Protein AF-A0A401TK13-F1 (afdb_monomer)

InterPro domains:
  IPR002554 Protein phosphatase 2A, regulatory B subunit, B56 [PF01603] (8-115)
  IPR002554 Protein phosphatase 2A, regulatory B subunit, B56 [PTHR10257] (8-115)
  IPR011989 Armadillo-like helical [G3DSA:1.25.10.10] (2-115)
  IPR016024 Armadillo-type fold [SSF48371] (8-115)

Foldseek 3Di:
DVVLLVVLCVLLQDDDDPPPDPPDDLVPDDQDADPCCVVVVVSLVVVLCQLVDPPNDVVVCCVRPDLVVLVSLVSCCPHSHVVSVVSSVSNVVSCCVSPVVCVVVNVVVVVVVVD

Secondary structure (DSSP, 8-state):
-HHHHHHHHHHH--PPPPPS-TT--TTTSPP---TTHHHHHHHHHHHHHHHH-TT--HHHHTTTSSHHHHHHHHHGGG-S-HHHHHHHHHHHHHHHHH-GGGHHHHHHHHHHH--

Solvent-accessible surface area (backbone atoms only — not comparable to full-atom values): 7060 Å² total; per-residue (Å²): 111,71,69,55,52,55,55,48,48,69,68,68,62,63,84,74,76,80,72,93,52,92,78,71,41,89,89,80,49,84,62,60,70,60,89,61,40,82,59,50,51,53,52,50,52,51,50,49,52,51,70,67,37,89,85,52,54,61,89,67,46,50,81,69,60,43,72,66,48,50,50,56,55,56,62,53,58,75,50,59,26,65,69,58,37,54,51,48,53,51,48,50,50,54,47,48,69,68,36,68,89,48,39,68,56,54,54,52,53,54,52,62,74,77,105

pLDDT: mean 83.85, std 12.8, range [56.47, 97.0]

Structure (mmCIF, N/CA/C/O backbone):
data_AF-A0A401TK13-F1
#
_entry.id   AF-A0A401TK13-F1
#
loop_
_atom_site.group_PDB
_atom_site.id
_atom_site.type_symbol
_atom_site.label_atom_id
_atom_site.label_alt_id
_atom_site.label_comp_id
_atom_site.label_asym_id
_atom_site.label_entity_id
_atom_site.label_seq_id
_atom_site.pdbx_PDB_ins_code
_atom_site.Cartn_x
_atom_site.Cartn_y
_atom_site.Cartn_z
_atom_site.occupancy
_atom_site.B_iso_or_equiv
_atom_site.auth_seq_id
_atom_site.auth_comp_id
_atom_site.auth_asym_id
_atom_site.auth_atom_id
_atom_site.pdbx_PDB_model_num
ATOM 1 N N . MET A 1 1 ? -13.924 10.051 0.835 1.00 58.66 1 MET A N 1
ATOM 2 C CA . MET A 1 1 ? -13.323 8.780 1.307 1.00 58.66 1 MET A CA 1
ATOM 3 C C . MET A 1 1 ? -13.687 7.592 0.409 1.00 58.66 1 MET A C 1
ATOM 5 O O . MET A 1 1 ? -12.772 6.966 -0.096 1.00 58.66 1 MET A O 1
ATOM 9 N N . LEU A 1 2 ? -14.972 7.320 0.120 1.00 56.47 2 LEU A N 1
ATOM 10 C CA . LEU A 1 2 ? -15.394 6.207 -0.761 1.00 56.47 2 LEU A CA 1
ATOM 11 C C . LEU A 1 2 ? -14.812 6.282 -2.191 1.00 56.47 2 LEU A C 1
ATOM 13 O O . LEU A 1 2 ? -14.200 5.333 -2.663 1.00 56.47 2 LEU A O 1
ATOM 17 N N . PHE A 1 3 ? -14.942 7.439 -2.853 1.00 58.56 3 PHE A N 1
ATOM 18 C CA . PHE A 1 3 ? -14.432 7.660 -4.217 1.00 58.56 3 PHE A CA 1
ATOM 19 C C . PHE A 1 3 ? -12.907 7.546 -4.337 1.00 58.56 3 PHE A C 1
ATOM 21 O O . PHE A 1 3 ? -12.398 7.188 -5.394 1.00 58.56 3 PHE A O 1
ATOM 28 N N . VAL A 1 4 ? -12.188 7.839 -3.250 1.00 61.00 4 VAL A N 1
ATOM 29 C CA . VAL A 1 4 ? -10.724 7.762 -3.188 1.00 61.00 4 VAL A CA 1
ATOM 30 C C . VAL A 1 4 ? -10.280 6.303 -3.229 1.00 61.00 4 VAL A C 1
ATOM 32 O O . VAL A 1 4 ? -9.478 5.944 -4.080 1.00 61.00 4 VAL A O 1
ATOM 35 N N . PHE A 1 5 ? -10.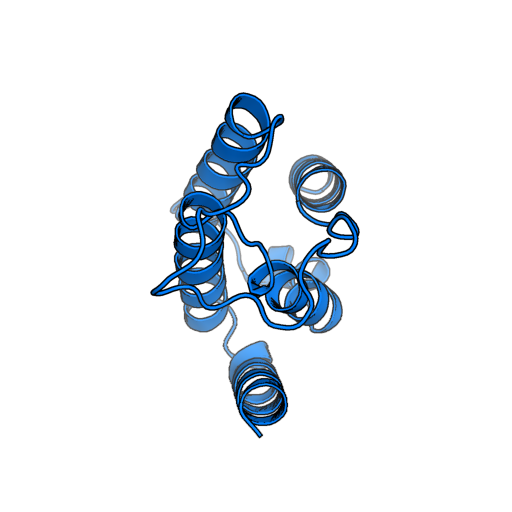869 5.444 -2.392 1.00 60.09 5 PHE A N 1
ATOM 36 C CA . PHE A 1 5 ? -10.559 4.013 -2.402 1.00 60.09 5 PHE A CA 1
ATOM 37 C C . PHE A 1 5 ? -10.931 3.346 -3.726 1.00 60.09 5 PHE A C 1
ATOM 39 O O . PHE A 1 5 ? -10.120 2.611 -4.270 1.00 60.09 5 PHE A O 1
ATOM 46 N N . LEU A 1 6 ? -12.102 3.657 -4.292 1.00 63.28 6 LEU A N 1
ATOM 47 C CA . LEU A 1 6 ? -12.530 3.072 -5.568 1.00 63.28 6 LEU A CA 1
ATOM 48 C C . LEU A 1 6 ? -11.590 3.439 -6.724 1.00 63.28 6 LEU A C 1
ATOM 50 O O . LEU A 1 6 ? -11.230 2.570 -7.511 1.00 63.28 6 LEU A O 1
ATOM 54 N N . LYS A 1 7 ? -11.155 4.705 -6.809 1.00 62.97 7 LYS A N 1
ATOM 55 C CA . LYS A 1 7 ? -10.200 5.132 -7.839 1.00 62.97 7 LYS A CA 1
ATOM 56 C C . LYS A 1 7 ? -8.802 4.568 -7.612 1.00 62.97 7 LYS A C 1
ATOM 58 O O . LYS A 1 7 ? -8.162 4.193 -8.582 1.00 62.97 7 LYS A O 1
ATOM 63 N N . ILE A 1 8 ? -8.326 4.486 -6.373 1.00 63.12 8 ILE A N 1
ATOM 64 C CA . ILE A 1 8 ? -7.001 3.922 -6.081 1.00 63.12 8 ILE A CA 1
ATOM 65 C C . ILE A 1 8 ? -6.988 2.427 -6.399 1.00 63.12 8 ILE A C 1
ATOM 67 O O . ILE A 1 8 ? -6.138 1.977 -7.156 1.00 63.12 8 ILE A O 1
ATOM 71 N N . SER A 1 9 ? -7.965 1.669 -5.902 1.00 63.53 9 SER A N 1
ATOM 72 C CA . SER A 1 9 ? -8.055 0.230 -6.153 1.00 63.53 9 SER A CA 1
ATOM 73 C C . SER A 1 9 ? -8.216 -0.096 -7.637 1.00 63.53 9 SER A C 1
ATOM 75 O O . SER A 1 9 ? -7.591 -1.038 -8.100 1.00 63.53 9 SER A O 1
ATOM 77 N N . ALA A 1 10 ? -8.985 0.695 -8.395 1.00 61.47 10 ALA A N 1
ATOM 78 C CA . ALA A 1 10 ? -9.164 0.481 -9.833 1.00 61.47 10 ALA A CA 1
ATOM 79 C C . ALA A 1 10 ? -7.922 0.806 -10.684 1.00 61.47 10 ALA A C 1
A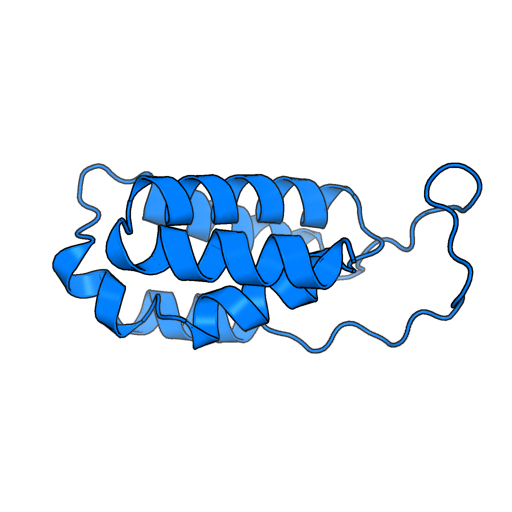TOM 81 O O . ALA A 1 10 ? -7.850 0.347 -11.818 1.00 61.47 10 ALA A O 1
ATOM 82 N N . ASN A 1 11 ? -6.976 1.602 -10.170 1.00 65.38 11 ASN A N 1
ATOM 83 C CA . ASN A 1 11 ? -5.743 1.948 -10.888 1.00 65.38 11 ASN A CA 1
ATOM 84 C C . ASN A 1 11 ? -4.530 1.135 -10.412 1.00 65.38 11 ASN A C 1
ATOM 86 O O . ASN A 1 11 ? -3.657 0.829 -11.215 1.00 65.38 11 ASN A O 1
ATOM 90 N N . ILE A 1 12 ? -4.466 0.789 -9.121 1.00 65.88 12 ILE A N 1
ATOM 91 C CA . ILE A 1 12 ? -3.357 0.018 -8.544 1.00 65.88 12 ILE A CA 1
ATOM 92 C C . ILE A 1 12 ? -3.555 -1.480 -8.784 1.00 65.88 12 ILE A C 1
ATOM 94 O O . ILE A 1 12 ? -2.627 -2.154 -9.218 1.00 65.88 12 ILE A O 1
ATOM 98 N N . PHE A 1 13 ? -4.754 -2.014 -8.528 1.00 69.12 13 PHE A N 1
ATOM 99 C CA . PHE A 1 13 ? -4.996 -3.449 -8.662 1.00 69.12 13 PHE A CA 1
ATOM 100 C C . PHE A 1 13 ? -5.301 -3.804 -10.110 1.00 69.12 13 PHE A C 1
ATOM 102 O O . PHE A 1 13 ? -6.455 -3.828 -10.543 1.00 69.12 13 PHE A O 1
ATOM 109 N N . ARG A 1 14 ? -4.226 -4.087 -10.839 1.00 71.44 14 ARG A N 1
ATOM 110 C CA . ARG A 1 14 ? -4.242 -4.654 -12.183 1.00 71.44 14 ARG A CA 1
ATOM 111 C C . ARG A 1 14 ? -3.617 -6.041 -12.154 1.00 71.44 14 ARG A C 1
ATOM 113 O O . ARG A 1 14 ? -2.746 -6.311 -11.334 1.00 71.44 14 ARG A O 1
ATOM 120 N N . THR A 1 15 ? -4.063 -6.910 -13.054 1.00 66.56 15 THR A N 1
ATOM 121 C CA . THR A 1 15 ? -3.300 -8.118 -13.368 1.00 66.56 15 THR A CA 1
ATOM 122 C C . THR A 1 15 ? -1.988 -7.656 -13.991 1.00 66.56 15 THR A C 1
ATOM 124 O O . THR A 1 15 ? -2.021 -6.898 -14.963 1.00 66.56 15 THR A O 1
ATOM 127 N N . LEU A 1 16 ? -0.857 -8.044 -13.399 1.00 61.56 16 LEU A N 1
ATOM 128 C CA . LEU A 1 16 ? 0.446 -7.790 -14.005 1.00 61.56 16 LEU A CA 1
ATOM 129 C C . LEU A 1 1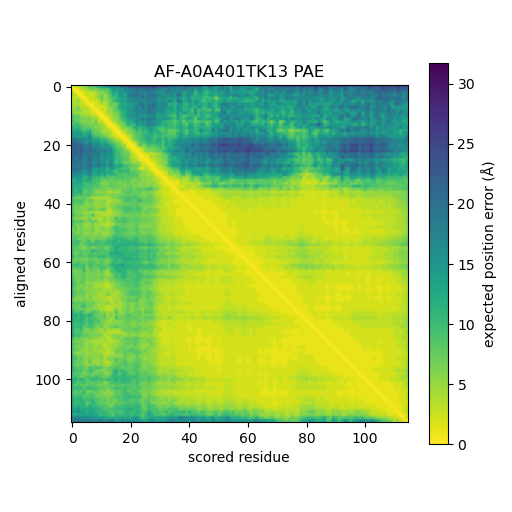6 ? 0.484 -8.465 -15.386 1.00 61.56 16 LEU A C 1
ATOM 131 O O . LEU A 1 16 ? -0.122 -9.533 -15.552 1.00 61.56 16 LEU A O 1
ATOM 135 N N . PRO A 1 17 ? 1.128 -7.849 -16.393 1.00 64.56 17 PRO A N 1
ATOM 136 C CA . PRO A 1 17 ? 1.371 -8.544 -17.647 1.00 64.56 17 PRO A CA 1
ATOM 137 C C . PRO A 1 17 ? 2.118 -9.856 -17.350 1.00 64.56 17 PRO A C 1
ATOM 139 O O . PRO A 1 17 ? 2.910 -9.893 -16.405 1.00 64.56 17 PRO A O 1
ATOM 142 N N . PRO A 1 18 ? 1.840 -10.948 -18.087 1.00 62.47 18 PRO A N 1
ATOM 143 C CA . PRO A 1 18 ? 2.610 -12.175 -17.930 1.00 62.47 18 PRO A CA 1
ATOM 144 C C . PRO A 1 18 ? 4.093 -11.842 -18.107 1.00 62.47 18 PRO A C 1
ATOM 146 O O . PRO A 1 18 ? 4.440 -11.136 -19.052 1.00 62.47 18 PRO A O 1
ATOM 149 N N . SER A 1 19 ? 4.940 -12.304 -17.185 1.00 59.72 19 SER A N 1
ATOM 150 C CA . SER A 1 19 ? 6.381 -12.134 -17.355 1.00 59.72 19 SER A CA 1
ATOM 151 C C . SER A 1 19 ? 6.807 -12.893 -18.609 1.00 59.72 19 SER A C 1
ATOM 153 O O . SER A 1 19 ? 6.494 -14.078 -18.764 1.00 59.72 19 SER A O 1
ATOM 155 N N . ASP A 1 20 ? 7.495 -12.197 -19.513 1.00 59.22 20 ASP A N 1
ATOM 156 C CA . ASP A 1 20 ? 8.084 -12.806 -20.705 1.00 59.22 20 ASP A CA 1
ATOM 157 C C . ASP A 1 20 ? 9.306 -13.675 -20.337 1.00 59.22 20 ASP A C 1
ATOM 159 O O . ASP A 1 20 ? 9.749 -14.483 -21.157 1.00 59.22 20 ASP A O 1
ATOM 163 N N . ASN A 1 21 ? 9.814 -13.558 -19.098 1.00 64.06 21 ASN A N 1
ATOM 164 C CA . ASN A 1 21 ? 10.933 -14.333 -18.574 1.00 64.06 21 ASN A CA 1
ATOM 165 C C . ASN A 1 21 ? 10.598 -15.002 -17.218 1.00 64.06 21 ASN A C 1
ATOM 167 O O . ASN A 1 21 ? 10.790 -14.404 -16.161 1.00 64.06 21 ASN A O 1
ATOM 171 N N . PRO A 1 22 ? 10.141 -16.268 -17.203 1.00 61.75 22 PRO A N 1
ATOM 172 C CA . PRO A 1 22 ? 9.834 -16.984 -15.962 1.00 61.75 22 PRO A CA 1
ATOM 173 C C . PRO A 1 22 ? 11.059 -17.271 -15.071 1.00 61.75 22 PRO A C 1
ATOM 175 O O . PRO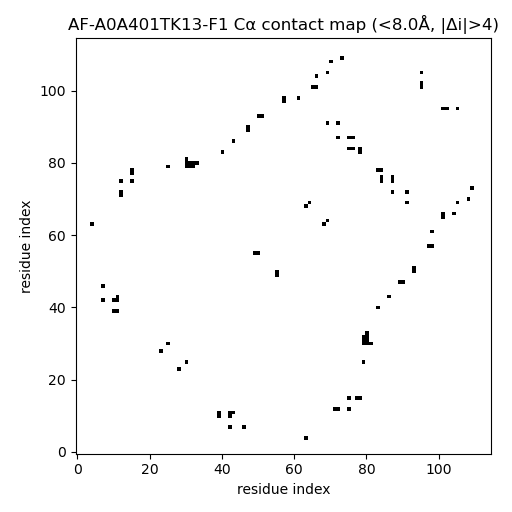 A 1 22 ? 10.876 -17.683 -13.927 1.00 61.75 22 PRO A O 1
ATOM 178 N N . GLU A 1 23 ? 12.279 -17.058 -15.570 1.00 64.62 23 GLU A N 1
ATOM 179 C CA . GLU A 1 23 ? 13.540 -17.174 -14.824 1.00 64.62 23 GLU A CA 1
ATOM 180 C C . GLU A 1 23 ? 14.173 -15.799 -14.554 1.00 64.62 23 GLU A C 1
ATOM 182 O O . GLU A 1 23 ? 15.384 -15.724 -14.384 1.00 64.62 23 GLU A O 1
ATOM 187 N N . PHE A 1 24 ? 13.371 -14.723 -14.528 1.00 65.50 24 PHE A N 1
ATOM 188 C CA . PHE A 1 24 ? 13.866 -13.362 -14.308 1.00 65.50 24 PHE A CA 1
ATOM 189 C C . PHE A 1 24 ? 14.789 -13.286 -13.085 1.00 65.50 24 PHE A C 1
ATOM 191 O O . PHE A 1 24 ? 14.346 -13.472 -11.944 1.00 65.50 24 PHE A O 1
ATOM 198 N N . ASP A 1 25 ? 16.061 -12.982 -13.335 1.00 69.69 25 ASP A N 1
ATOM 199 C CA . ASP A 1 25 ? 17.046 -12.723 -12.298 1.00 69.69 25 ASP A CA 1
ATOM 200 C C . ASP A 1 25 ? 17.161 -11.206 -12.092 1.00 69.69 25 ASP A C 1
ATOM 202 O O . ASP A 1 25 ? 17.709 -10.503 -12.943 1.00 69.69 25 ASP A O 1
ATOM 206 N N . PRO A 1 26 ? 16.688 -10.660 -10.958 1.00 66.38 26 PRO A N 1
ATOM 207 C CA . PRO A 1 26 ? 16.773 -9.230 -10.684 1.00 66.38 26 PRO A CA 1
ATOM 208 C C . PRO A 1 26 ? 18.210 -8.684 -10.582 1.00 66.38 26 PRO A C 1
ATOM 210 O O . PRO A 1 26 ? 18.363 -7.460 -10.530 1.00 66.38 26 PRO A O 1
ATOM 213 N N . GLU A 1 27 ? 19.241 -9.537 -10.503 1.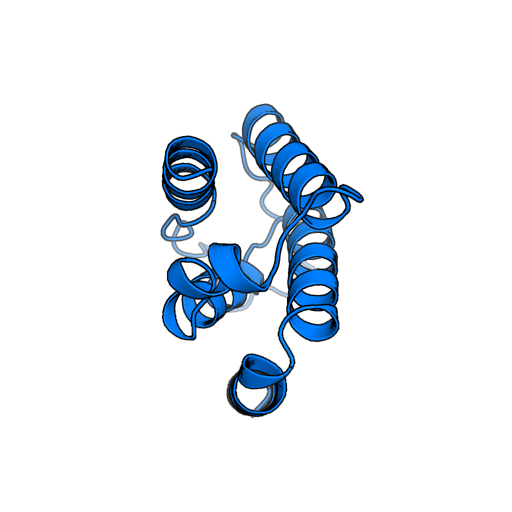00 68.75 27 GLU A N 1
ATOM 214 C CA . GLU A 1 27 ? 20.654 -9.138 -10.541 1.00 68.75 27 GLU A CA 1
ATOM 215 C C . GLU A 1 27 ? 21.249 -9.120 -11.962 1.00 68.75 27 GLU A C 1
ATOM 217 O O . GLU A 1 27 ? 22.156 -8.321 -12.213 1.00 68.75 27 GLU A O 1
ATOM 222 N N . GLU A 1 28 ? 20.747 -9.947 -12.888 1.00 69.56 28 GLU A N 1
ATOM 223 C CA . GLU A 1 28 ? 21.316 -10.112 -14.238 1.00 69.56 28 GLU A CA 1
ATOM 224 C C . GLU A 1 28 ? 20.450 -9.508 -15.359 1.00 69.56 28 GLU A C 1
ATOM 226 O O . GLU A 1 28 ? 20.996 -9.031 -16.359 1.00 69.56 28 GLU A O 1
ATOM 231 N N . ASP A 1 29 ? 19.126 -9.470 -15.191 1.00 73.94 29 ASP A N 1
ATOM 232 C CA . ASP A 1 29 ? 18.186 -9.054 -16.231 1.00 73.94 29 ASP A CA 1
ATOM 233 C C . ASP A 1 29 ? 17.839 -7.556 -16.181 1.00 73.94 29 ASP A C 1
ATOM 235 O O . ASP A 1 29 ? 17.660 -6.942 -15.122 1.00 73.94 29 ASP A O 1
ATOM 239 N N . GLU A 1 30 ? 17.679 -6.948 -17.362 1.00 73.62 30 GLU A N 1
ATOM 240 C CA . GLU A 1 30 ? 17.160 -5.583 -17.464 1.00 73.62 30 GLU A CA 1
ATOM 241 C C . GLU A 1 30 ? 15.684 -5.551 -17.028 1.00 73.62 30 GLU A C 1
ATOM 243 O O . GLU A 1 30 ? 14.858 -6.270 -17.596 1.00 73.62 30 GLU A O 1
ATOM 248 N N . PRO A 1 31 ? 15.307 -4.710 -16.045 1.00 75.31 31 PRO A N 1
ATOM 249 C CA . PRO A 1 31 ? 13.943 -4.688 -15.543 1.00 75.31 31 PRO A CA 1
ATOM 250 C C . PRO A 1 31 ? 12.991 -4.139 -16.603 1.00 75.31 31 PRO A C 1
ATOM 252 O O . PRO A 1 31 ? 13.210 -3.047 -17.142 1.00 75.31 31 PRO A O 1
ATOM 255 N N . ASN A 1 32 ? 11.880 -4.836 -16.837 1.00 76.62 32 ASN A N 1
ATOM 256 C CA . ASN A 1 32 ? 10.824 -4.298 -17.676 1.00 76.62 32 ASN A CA 1
ATOM 257 C C . ASN A 1 32 ? 10.149 -3.116 -16.967 1.00 76.62 32 ASN A C 1
ATOM 259 O O . ASN A 1 32 ? 9.538 -3.248 -15.902 1.00 76.62 32 ASN A O 1
ATOM 263 N N . LEU A 1 33 ? 10.306 -1.925 -17.544 1.00 83.19 33 LEU A N 1
ATOM 264 C CA . LEU A 1 33 ? 9.756 -0.698 -16.983 1.00 83.19 33 LEU A CA 1
ATOM 265 C C . LEU A 1 33 ? 8.295 -0.543 -17.390 1.00 83.19 33 LEU A C 1
ATOM 267 O O . LEU A 1 33 ? 7.948 -0.583 -18.570 1.00 83.19 33 LEU A O 1
ATOM 271 N N . GLU A 1 34 ? 7.438 -0.253 -16.416 1.00 79.75 34 GLU A N 1
ATOM 272 C CA . GLU A 1 34 ? 6.018 -0.063 -16.677 1.00 79.75 34 GLU A CA 1
ATOM 273 C C . GLU A 1 34 ? 5.787 1.212 -17.509 1.00 79.75 34 GLU A C 1
ATOM 275 O O . GLU A 1 34 ? 6.089 2.334 -17.085 1.00 79.75 34 GLU A O 1
ATOM 280 N N . ALA A 1 35 ? 5.222 1.056 -18.708 1.00 80.69 35 ALA A N 1
ATOM 281 C CA . ALA A 1 35 ? 4.992 2.157 -19.644 1.00 80.69 35 ALA A CA 1
ATOM 282 C C . ALA A 1 35 ? 4.043 3.222 -19.068 1.00 80.69 35 ALA A C 1
ATOM 284 O O . ALA A 1 35 ? 4.168 4.413 -19.367 1.00 80.69 35 ALA A O 1
ATOM 285 N N . SER A 1 36 ? 3.120 2.810 -18.194 1.00 85.81 36 SER A N 1
ATOM 286 C CA . SER A 1 36 ? 2.178 3.708 -17.515 1.00 85.81 36 SER A CA 1
ATOM 287 C C . SER A 1 36 ? 2.746 4.343 -16.239 1.00 85.81 36 SER A C 1
ATOM 289 O O . SER A 1 36 ? 2.003 4.996 -15.497 1.00 85.81 36 SER A O 1
ATOM 291 N N . TRP A 1 37 ? 4.051 4.195 -15.969 1.00 88.69 37 TRP A N 1
ATOM 292 C CA . TRP A 1 37 ? 4.682 4.659 -14.733 1.00 88.69 37 TRP A CA 1
ATOM 293 C C . TRP A 1 37 ? 4.396 6.125 -14.369 1.00 88.69 37 TRP A C 1
ATOM 295 O O . TRP A 1 37 ? 4.038 6.364 -13.218 1.00 88.69 37 TRP A O 1
ATOM 305 N N . PRO A 1 38 ? 4.445 7.117 -15.285 1.00 86.75 38 PRO A N 1
ATOM 306 C CA . PRO A 1 38 ? 4.138 8.506 -14.929 1.00 86.75 38 PRO A CA 1
ATOM 307 C C . PRO A 1 38 ? 2.736 8.693 -14.332 1.00 86.75 38 PRO A C 1
ATOM 309 O O . PRO A 1 38 ? 2.522 9.583 -13.511 1.00 86.75 38 PRO A O 1
ATOM 312 N N . HIS A 1 39 ? 1.774 7.852 -14.721 1.00 86.50 39 HIS A N 1
ATOM 313 C CA . HIS A 1 39 ? 0.441 7.845 -14.128 1.00 86.50 39 HIS A CA 1
ATOM 314 C C . HIS A 1 39 ? 0.425 7.086 -12.797 1.00 86.50 39 HIS A C 1
ATOM 316 O O . HIS A 1 39 ? -0.068 7.607 -11.797 1.00 86.50 39 HIS A O 1
ATOM 322 N N . LEU A 1 40 ? 0.985 5.874 -12.770 1.00 86.62 40 LEU A N 1
ATOM 323 C CA . LEU A 1 40 ? 0.995 5.019 -11.581 1.00 86.62 40 LEU A CA 1
ATOM 324 C C . LEU A 1 40 ? 1.752 5.649 -10.415 1.00 86.62 40 LEU A C 1
ATOM 326 O O . LEU A 1 40 ? 1.280 5.585 -9.283 1.00 86.62 40 LEU A O 1
ATOM 330 N N . GLN A 1 41 ? 2.862 6.330 -10.692 1.00 89.19 41 GLN A N 1
ATOM 331 C CA . GLN A 1 41 ? 3.617 7.085 -9.703 1.00 89.19 41 GLN A CA 1
ATOM 332 C C . GLN A 1 41 ? 2.709 8.074 -8.962 1.00 89.19 41 GLN A C 1
ATOM 334 O O . GLN A 1 41 ? 2.678 8.075 -7.735 1.00 89.19 41 GLN A O 1
ATOM 339 N N . LEU A 1 42 ? 1.906 8.862 -9.686 1.00 87.62 42 LEU A N 1
ATOM 340 C CA . LEU A 1 42 ? 0.979 9.820 -9.074 1.00 87.62 42 LEU A CA 1
ATOM 341 C C . LEU A 1 42 ? -0.087 9.123 -8.223 1.00 87.62 42 LEU A C 1
ATOM 343 O O . LEU A 1 42 ? -0.474 9.634 -7.171 1.00 87.62 42 LEU A O 1
ATOM 347 N N . VAL A 1 43 ? -0.560 7.952 -8.657 1.00 89.75 43 VAL A N 1
ATOM 348 C CA . VAL A 1 43 ? -1.538 7.156 -7.904 1.00 89.75 43 VAL A CA 1
ATOM 349 C C . VAL A 1 43 ? -0.924 6.632 -6.600 1.00 89.75 43 VAL A C 1
ATOM 351 O O . VAL A 1 43 ? -1.547 6.765 -5.542 1.00 89.75 43 VAL A O 1
ATOM 354 N N . TYR A 1 44 ? 0.298 6.096 -6.643 1.00 92.25 44 TYR A N 1
ATOM 355 C CA . TYR A 1 44 ? 1.016 5.624 -5.459 1.00 92.25 44 TYR A CA 1
ATOM 356 C C . TYR A 1 44 ? 1.378 6.761 -4.500 1.00 92.25 44 TYR A C 1
ATOM 358 O O . TYR A 1 44 ? 1.142 6.645 -3.294 1.00 92.25 44 TYR A O 1
ATOM 366 N N . GLU A 1 45 ? 1.892 7.880 -5.013 1.00 92.50 45 GLU A N 1
ATOM 367 C CA . GLU A 1 45 ? 2.199 9.073 -4.221 1.00 92.50 45 GLU A CA 1
ATOM 368 C C . GLU A 1 45 ? 0.950 9.600 -3.518 1.00 92.50 45 GLU A C 1
ATOM 370 O O . GLU A 1 45 ? 0.962 9.833 -2.306 1.00 92.50 45 GLU A O 1
ATOM 375 N N . PHE A 1 46 ? -0.156 9.729 -4.251 1.00 90.00 46 PHE A N 1
ATOM 376 C CA . PHE A 1 46 ? -1.427 10.146 -3.679 1.00 90.00 46 PHE A CA 1
ATOM 377 C C . PHE A 1 46 ? -1.906 9.177 -2.594 1.00 90.00 46 PHE A C 1
ATOM 379 O O . PHE A 1 46 ? -2.324 9.618 -1.520 1.00 90.00 46 PHE A O 1
ATOM 386 N N . PHE A 1 47 ? -1.822 7.865 -2.832 1.00 92.00 47 PHE A N 1
ATOM 387 C CA . PHE A 1 47 ? -2.253 6.878 -1.848 1.00 92.00 47 PHE A CA 1
ATOM 388 C C . PHE A 1 47 ? -1.402 6.916 -0.576 1.00 92.00 47 PHE A C 1
ATOM 390 O O . PHE A 1 47 ? -1.953 6.910 0.527 1.00 92.00 47 PHE A O 1
ATOM 397 N N . LEU A 1 48 ? -0.078 7.033 -0.702 1.00 93.31 48 LEU A N 1
ATOM 398 C CA . LEU A 1 48 ? 0.810 7.194 0.448 1.00 93.31 48 LEU A CA 1
ATOM 399 C C . LEU A 1 48 ? 0.488 8.460 1.237 1.00 93.31 48 LEU A C 1
ATOM 401 O O . LEU A 1 48 ? 0.310 8.386 2.453 1.00 93.31 4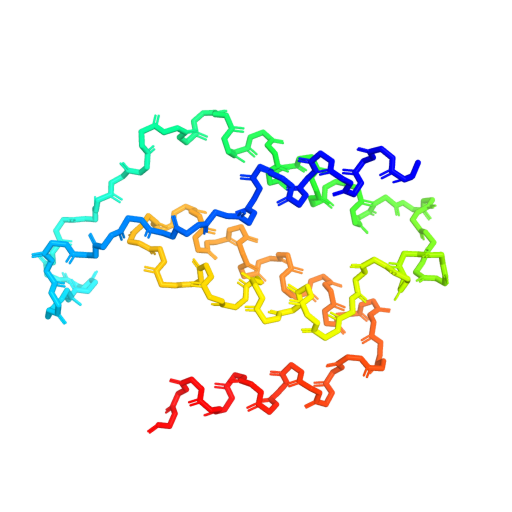8 LEU A O 1
ATOM 405 N N . ARG A 1 49 ? 0.325 9.602 0.561 1.00 93.44 49 ARG A N 1
ATOM 406 C CA . ARG A 1 49 ? -0.050 10.866 1.217 1.00 93.44 49 ARG A CA 1
ATOM 407 C C . ARG A 1 49 ? -1.393 10.756 1.927 1.00 93.44 49 ARG A C 1
ATOM 409 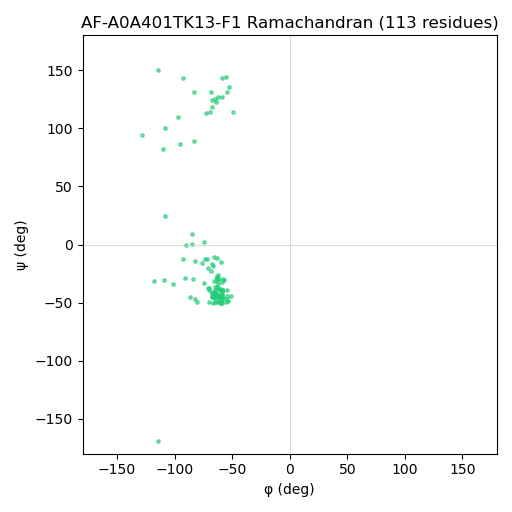O O . ARG A 1 49 ? -1.548 11.268 3.033 1.00 93.44 49 ARG A O 1
ATOM 416 N N . PHE A 1 50 ? -2.348 10.045 1.333 1.00 92.00 50 PHE A N 1
ATOM 417 C CA . PHE A 1 50 ? -3.632 9.765 1.960 1.00 92.00 50 PHE A CA 1
ATOM 418 C C . PHE A 1 50 ? -3.492 8.896 3.220 1.00 92.00 50 PHE A C 1
ATOM 420 O O . PHE A 1 50 ? -4.099 9.217 4.241 1.00 92.00 50 PHE A O 1
ATOM 427 N N . LEU A 1 51 ? -2.677 7.835 3.188 1.00 93.56 51 LEU A N 1
ATOM 428 C CA . LEU A 1 51 ? -2.409 6.996 4.361 1.00 93.56 51 LEU A CA 1
ATOM 429 C C . LEU A 1 51 ? -1.668 7.762 5.466 1.00 93.56 51 LEU A C 1
ATOM 431 O O . LEU A 1 51 ? -1.909 7.513 6.648 1.00 93.56 51 LEU A O 1
ATOM 435 N N . GLU A 1 52 ? -0.759 8.663 5.103 1.00 93.56 52 GLU A N 1
ATOM 436 C CA . GLU A 1 52 ? 0.073 9.444 6.027 1.00 93.56 52 GLU A CA 1
ATOM 437 C C . GLU A 1 52 ? -0.620 10.685 6.591 1.00 93.56 52 GLU A C 1
ATOM 439 O O . GLU A 1 52 ? -0.153 11.227 7.592 1.00 93.56 52 GLU A O 1
ATOM 444 N N . SER A 1 53 ? -1.740 11.102 5.998 1.00 94.19 53 SER A N 1
ATOM 445 C CA . SER A 1 53 ? -2.508 12.253 6.462 1.00 94.19 53 SER A CA 1
ATOM 446 C C . SER A 1 53 ? -2.851 12.139 7.958 1.00 94.19 53 SER A C 1
ATOM 448 O O . SER A 1 53 ? -3.295 11.072 8.404 1.00 94.19 53 SER A O 1
ATOM 450 N N . PRO A 1 54 ? -2.690 13.222 8.744 1.00 93.31 54 PRO A N 1
ATOM 451 C CA . PRO A 1 54 ? -3.079 13.237 10.154 1.00 93.31 54 PRO A CA 1
ATOM 452 C C . PRO A 1 54 ? -4.588 13.030 10.342 1.00 93.31 54 PRO A C 1
ATOM 454 O O . PRO A 1 54 ? -5.008 12.478 11.356 1.00 93.31 54 PRO A O 1
ATOM 457 N N . ASP A 1 55 ? -5.391 13.388 9.337 1.00 93.25 55 ASP A N 1
ATOM 458 C CA . ASP A 1 55 ? -6.846 13.225 9.337 1.00 93.25 55 ASP A CA 1
ATOM 459 C C . ASP A 1 55 ? -7.291 11.827 8.878 1.00 93.25 55 ASP A C 1
ATOM 461 O O . ASP A 1 55 ? -8.489 11.536 8.789 1.00 93.25 55 ASP A O 1
ATOM 465 N N . PHE A 1 56 ? -6.348 10.935 8.555 1.00 92.56 56 PHE A N 1
ATOM 466 C CA . PHE A 1 56 ? -6.667 9.570 8.163 1.00 92.56 56 PHE A CA 1
ATOM 467 C C . PHE A 1 56 ? -7.296 8.808 9.333 1.00 92.56 56 PHE A C 1
ATOM 469 O O . PHE A 1 56 ? -6.697 8.667 10.397 1.00 92.56 56 PHE A O 1
ATOM 476 N N . GLN A 1 57 ? -8.483 8.236 9.111 1.00 93.12 57 GLN A N 1
ATOM 477 C CA . GLN A 1 57 ? -9.221 7.483 10.128 1.00 93.12 57 GLN A CA 1
ATOM 478 C C . GLN A 1 57 ? -9.203 5.971 9.827 1.00 93.12 57 GLN A C 1
ATOM 480 O O . GLN A 1 57 ? -10.025 5.495 9.030 1.00 93.12 57 GLN A O 1
ATOM 485 N N . PRO A 1 58 ? -8.340 5.168 10.492 1.00 92.00 58 PRO A N 1
ATOM 486 C CA . PRO A 1 58 ? -8.259 3.721 10.265 1.00 92.00 58 PRO A CA 1
ATOM 487 C C . PRO A 1 58 ? -9.582 2.995 10.533 1.00 92.00 58 PRO A C 1
ATOM 489 O O . PRO A 1 58 ? -9.910 2.017 9.864 1.00 92.00 58 PRO A O 1
ATOM 492 N N . ALA A 1 59 ? -10.379 3.494 11.484 1.00 90.38 59 ALA A N 1
ATOM 493 C CA . ALA A 1 59 ? -11.665 2.908 11.852 1.00 90.38 59 ALA A CA 1
ATOM 494 C C . ALA A 1 59 ? -12.696 2.923 10.709 1.00 90.38 59 ALA A C 1
ATOM 496 O O . ALA A 1 59 ? -13.534 2.022 10.643 1.00 90.38 59 ALA A O 1
ATOM 497 N N . ILE A 1 60 ? -12.622 3.911 9.810 1.00 90.25 60 ILE A N 1
ATOM 498 C CA . ILE A 1 60 ? -13.458 3.984 8.605 1.00 90.25 60 ILE A CA 1
ATOM 499 C C . ILE A 1 60 ? -12.790 3.204 7.468 1.00 90.25 60 ILE A C 1
ATOM 501 O O . ILE A 1 60 ? -13.438 2.394 6.805 1.00 90.25 60 ILE A O 1
ATOM 505 N N . ALA A 1 61 ? -11.481 3.399 7.281 1.00 90.25 61 ALA A N 1
ATOM 506 C CA . ALA A 1 61 ? -10.713 2.789 6.199 1.00 90.25 61 ALA A CA 1
ATOM 507 C C . ALA A 1 61 ? -10.659 1.252 6.258 1.00 90.25 61 ALA A C 1
ATOM 509 O O . ALA A 1 61 ? -10.592 0.617 5.210 1.00 90.25 61 ALA A O 1
ATOM 510 N N . LYS A 1 62 ? -10.765 0.635 7.445 1.00 89.06 62 LYS A N 1
ATOM 511 C CA . LYS A 1 62 ? -10.755 -0.835 7.613 1.00 89.06 62 LYS A CA 1
ATOM 512 C C . LYS A 1 62 ? -11.877 -1.572 6.868 1.00 89.06 62 LYS A C 1
ATOM 514 O O . LYS A 1 62 ? -11.829 -2.788 6.763 1.00 89.06 62 LYS A O 1
ATOM 519 N N . ARG A 1 63 ? -12.915 -0.858 6.411 1.00 88.75 63 ARG A N 1
ATOM 520 C CA . ARG A 1 63 ? -13.983 -1.421 5.563 1.00 88.75 63 ARG A CA 1
ATOM 521 C C . ARG A 1 63 ? -13.542 -1.629 4.109 1.00 88.75 63 ARG A C 1
ATOM 523 O O . ARG A 1 63 ? -14.239 -2.315 3.377 1.00 88.75 63 ARG A O 1
ATOM 530 N N . TYR A 1 64 ? -12.436 -1.004 3.706 1.00 88.12 64 TYR A N 1
ATOM 531 C CA . TYR A 1 64 ? -11.880 -1.040 2.349 1.00 88.12 64 TYR A CA 1
ATOM 532 C C . TYR A 1 64 ? -10.482 -1.664 2.320 1.00 88.12 64 TYR A C 1
ATOM 534 O O . TYR A 1 64 ? -10.113 -2.294 1.339 1.00 88.12 64 TYR A O 1
ATOM 542 N N . ILE A 1 65 ? -9.709 -1.496 3.398 1.00 92.38 65 ILE A N 1
ATOM 543 C CA . ILE A 1 65 ? -8.422 -2.164 3.607 1.00 92.38 65 ILE A CA 1
ATOM 544 C C . ILE A 1 65 ? -8.688 -3.405 4.459 1.00 92.38 65 ILE A C 1
ATOM 546 O O . ILE A 1 65 ? -8.638 -3.351 5.690 1.00 92.38 65 ILE A O 1
ATOM 550 N N . ASP A 1 66 ? -9.031 -4.501 3.791 1.00 92.44 66 ASP A N 1
ATOM 551 C CA . ASP A 1 66 ? -9.294 -5.809 4.384 1.00 92.44 66 ASP A CA 1
ATOM 552 C C . ASP A 1 66 ? -8.246 -6.849 3.936 1.00 92.44 66 ASP A C 1
ATOM 554 O O . ASP A 1 66 ? -7.205 -6.518 3.368 1.00 92.44 66 ASP A O 1
ATOM 558 N N . GLN A 1 67 ? -8.490 -8.129 4.226 1.00 94.38 67 GLN A N 1
ATOM 559 C CA . GLN A 1 67 ? -7.584 -9.204 3.810 1.00 94.38 67 GLN A CA 1
ATOM 560 C C . GLN A 1 67 ? -7.471 -9.316 2.285 1.00 94.38 67 GLN A C 1
ATOM 562 O O . GLN A 1 67 ? -6.390 -9.617 1.784 1.00 94.38 67 GLN A O 1
ATOM 567 N N . ARG A 1 68 ? -8.554 -9.045 1.545 1.00 91.50 68 ARG A N 1
ATOM 568 C CA . ARG A 1 68 ? -8.550 -9.091 0.081 1.00 91.50 68 ARG A CA 1
ATOM 569 C C . ARG A 1 68 ? -7.678 -7.980 -0.489 1.00 91.50 68 ARG A C 1
ATOM 571 O O . ARG A 1 68 ? -6.853 -8.261 -1.348 1.00 91.50 68 ARG A O 1
ATOM 578 N N . PHE A 1 69 ? -7.799 -6.763 0.038 1.00 92.81 69 PHE A N 1
ATOM 579 C CA . PHE A 1 69 ? -6.912 -5.654 -0.318 1.00 92.81 69 PHE A CA 1
ATOM 580 C C . PHE A 1 69 ? -5.436 -6.029 -0.123 1.00 92.81 69 PHE A C 1
ATOM 582 O O . PHE A 1 69 ? -4.607 -5.754 -0.983 1.00 92.81 69 PHE A O 1
ATOM 589 N N . VAL A 1 70 ? -5.104 -6.670 1.005 1.00 94.00 70 VAL A N 1
ATOM 590 C CA . VAL A 1 70 ? -3.727 -7.099 1.295 1.00 94.00 70 VAL A CA 1
ATOM 591 C C . VAL A 1 70 ? -3.236 -8.144 0.296 1.00 94.00 70 VAL A C 1
ATOM 593 O O . VAL A 1 70 ? -2.096 -8.038 -0.134 1.00 94.00 70 VAL A O 1
ATOM 596 N N . LEU A 1 71 ? -4.060 -9.128 -0.077 1.00 92.31 71 LEU A N 1
ATOM 597 C CA . LEU A 1 71 ? -3.670 -10.131 -1.076 1.00 92.31 71 LEU A CA 1
ATOM 598 C C . LEU A 1 71 ? -3.356 -9.479 -2.421 1.00 92.31 71 LEU A C 1
ATOM 600 O O . LEU A 1 71 ? -2.265 -9.671 -2.939 1.00 92.31 71 LEU A O 1
ATOM 604 N N . GLN A 1 72 ? -4.253 -8.624 -2.915 1.00 90.81 72 GLN A N 1
ATOM 605 C CA . GLN A 1 72 ? -4.042 -7.921 -4.183 1.00 90.81 72 GLN A CA 1
ATOM 606 C C . GLN A 1 72 ? -2.824 -6.988 -4.138 1.00 90.81 72 GLN A C 1
ATOM 608 O O . GLN A 1 72 ? -2.165 -6.784 -5.147 1.00 90.81 72 GLN A O 1
ATOM 613 N N . LEU A 1 73 ? -2.507 -6.411 -2.973 1.00 92.62 73 LEU A N 1
ATOM 614 C CA . LEU A 1 73 ? -1.294 -5.612 -2.796 1.00 92.62 73 LEU A CA 1
ATOM 615 C C . LEU A 1 73 ? -0.027 -6.477 -2.833 1.00 92.62 73 LEU A C 1
ATOM 617 O O . LEU A 1 73 ? 0.992 -6.023 -3.340 1.00 92.62 73 LEU A O 1
ATOM 621 N N . LEU A 1 74 ? -0.078 -7.686 -2.266 1.00 92.25 74 LEU A N 1
ATOM 622 C CA . LEU A 1 74 ? 1.054 -8.610 -2.248 1.00 92.25 74 LEU A CA 1
ATOM 623 C C . LEU A 1 74 ? 1.340 -9.197 -3.634 1.00 92.25 74 LEU A C 1
ATOM 625 O O . LEU A 1 74 ? 2.504 -9.301 -3.987 1.00 92.25 74 LEU A O 1
ATOM 629 N N . GLU A 1 75 ? 0.311 -9.489 -4.432 1.00 90.31 75 GLU A N 1
ATOM 630 C CA . GLU A 1 75 ? 0.456 -9.944 -5.828 1.00 90.31 75 GLU A CA 1
ATOM 631 C C . GLU A 1 75 ? 1.246 -8.949 -6.696 1.00 90.31 75 GLU A C 1
ATOM 633 O O . GLU A 1 75 ? 1.959 -9.342 -7.610 1.00 90.31 75 GLU A O 1
ATOM 638 N N . LEU A 1 76 ? 1.172 -7.648 -6.399 1.00 90.00 76 LEU A N 1
ATOM 639 C CA . LEU A 1 76 ? 1.903 -6.628 -7.157 1.00 90.00 76 LEU A CA 1
ATOM 640 C C . LEU A 1 76 ? 3.414 -6.614 -6.871 1.00 90.00 76 LEU A C 1
ATOM 642 O O . LEU A 1 76 ? 4.154 -5.951 -7.597 1.00 90.00 76 LEU A O 1
ATOM 646 N N . PHE A 1 77 ? 3.896 -7.310 -5.832 1.00 90.12 77 PHE A N 1
ATOM 647 C CA . PHE A 1 77 ? 5.337 -7.385 -5.554 1.00 90.12 77 PHE A CA 1
ATOM 648 C C . PHE A 1 77 ? 6.117 -8.157 -6.623 1.00 90.12 77 PHE A C 1
ATOM 650 O O . PHE A 1 77 ? 7.326 -7.951 -6.713 1.00 90.12 77 PHE A O 1
ATOM 657 N N . ASP A 1 78 ? 5.429 -8.935 -7.461 1.00 87.44 78 ASP A N 1
ATOM 658 C CA . ASP A 1 78 ? 6.001 -9.602 -8.636 1.00 87.44 78 ASP A CA 1
ATOM 659 C C . ASP A 1 78 ? 6.271 -8.628 -9.805 1.00 87.44 78 ASP A C 1
ATOM 661 O O . ASP A 1 78 ? 6.721 -9.035 -10.870 1.00 87.44 78 ASP A O 1
ATOM 665 N N . SER A 1 79 ? 6.011 -7.324 -9.636 1.00 85.88 79 SER A N 1
ATOM 666 C CA . SER A 1 79 ? 6.368 -6.302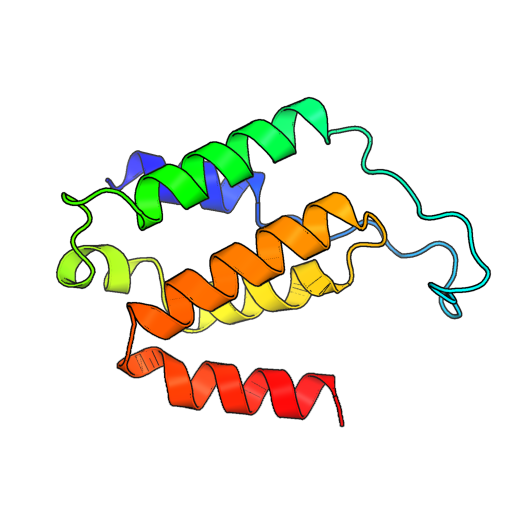 -10.624 1.00 85.88 79 SER A CA 1
ATOM 667 C C . SER A 1 79 ? 7.875 -6.282 -10.885 1.00 85.88 79 SER A C 1
ATOM 669 O O . SER A 1 79 ? 8.660 -6.062 -9.960 1.00 85.88 79 SER A O 1
ATOM 671 N N . GLU A 1 80 ? 8.279 -6.378 -12.153 1.00 85.62 80 GLU A N 1
ATOM 672 C CA . GLU A 1 80 ? 9.675 -6.239 -12.596 1.00 85.62 80 GLU A CA 1
ATOM 673 C C . GLU A 1 80 ? 10.207 -4.802 -12.438 1.00 85.62 80 GLU A C 1
ATOM 675 O O . GLU A 1 80 ? 11.408 -4.607 -12.231 1.00 85.62 80 GLU A O 1
ATOM 680 N N . ASP A 1 81 ? 9.323 -3.795 -12.394 1.00 86.69 81 ASP A N 1
ATOM 681 C CA . ASP A 1 81 ? 9.705 -2.398 -12.166 1.00 86.69 81 ASP A CA 1
ATOM 682 C C . ASP A 1 81 ? 10.127 -2.160 -10.696 1.00 86.69 81 ASP A C 1
ATOM 684 O O . ASP A 1 81 ? 9.279 -2.205 -9.790 1.00 86.69 81 ASP A O 1
ATOM 688 N N . PRO A 1 82 ? 11.413 -1.858 -10.417 1.00 89.25 82 PRO A N 1
ATOM 689 C CA . PRO A 1 82 ? 11.898 -1.644 -9.052 1.00 89.25 82 PRO A CA 1
ATOM 690 C C . PRO A 1 82 ? 11.237 -0.446 -8.365 1.00 89.25 82 PRO A C 1
ATOM 692 O O . PRO A 1 82 ? 11.075 -0.442 -7.143 1.00 89.25 82 PRO A O 1
ATOM 695 N N . ARG A 1 83 ? 10.810 0.560 -9.137 1.00 91.94 83 ARG A N 1
ATOM 696 C CA . ARG A 1 83 ? 10.166 1.763 -8.602 1.00 91.94 83 ARG A CA 1
ATOM 697 C C . ARG A 1 83 ? 8.805 1.406 -8.015 1.00 91.94 83 ARG A C 1
ATOM 699 O O . ARG A 1 83 ? 8.461 1.880 -6.934 1.00 91.94 83 ARG A O 1
ATOM 706 N N . GLU A 1 84 ? 8.048 0.542 -8.693 1.00 90.94 84 GLU A N 1
ATOM 707 C CA . GLU A 1 84 ? 6.755 0.056 -8.203 1.00 90.94 84 GLU A CA 1
ATOM 708 C C . GLU A 1 84 ? 6.932 -0.741 -6.903 1.00 90.94 84 GLU A C 1
ATOM 710 O O . GLU A 1 84 ? 6.242 -0.468 -5.914 1.00 90.94 84 GLU A O 1
ATOM 715 N N . ARG A 1 85 ? 7.930 -1.637 -6.850 1.00 92.62 85 ARG A N 1
ATOM 716 C CA . ARG A 1 85 ? 8.248 -2.427 -5.646 1.00 92.62 85 ARG A CA 1
ATOM 717 C C . ARG A 1 85 ? 8.569 -1.553 -4.428 1.00 92.62 85 ARG A C 1
ATOM 719 O O . ARG A 1 85 ? 8.112 -1.854 -3.321 1.00 92.62 85 ARG A O 1
ATOM 726 N N . ASP A 1 86 ? 9.286 -0.444 -4.606 1.00 94.00 86 ASP A N 1
ATOM 727 C CA . ASP A 1 86 ? 9.603 0.489 -3.514 1.00 94.00 86 ASP A CA 1
ATOM 728 C C . ASP A 1 86 ? 8.360 1.197 -2.947 1.00 94.00 86 ASP A C 1
ATOM 730 O O . ASP A 1 86 ? 8.203 1.340 -1.722 1.00 94.00 86 ASP A O 1
ATOM 734 N N . PHE A 1 87 ? 7.427 1.594 -3.815 1.00 94.62 87 PHE A N 1
ATOM 735 C CA . PHE A 1 87 ? 6.144 2.140 -3.375 1.00 94.62 87 PHE A CA 1
ATOM 736 C C . PHE A 1 87 ? 5.308 1.086 -2.647 1.00 94.62 87 PHE A C 1
ATOM 738 O O . PHE A 1 87 ? 4.812 1.359 -1.549 1.00 94.62 87 PHE A O 1
ATOM 745 N N . LEU A 1 88 ? 5.201 -0.127 -3.196 1.00 95.12 88 LEU A N 1
ATOM 746 C CA . LEU A 1 88 ? 4.463 -1.239 -2.590 1.00 95.12 88 LEU A CA 1
ATOM 747 C C . LEU A 1 88 ? 4.995 -1.591 -1.198 1.00 95.12 88 LEU A C 1
ATOM 749 O O . LEU A 1 88 ? 4.217 -1.689 -0.244 1.00 95.12 88 LEU A O 1
ATOM 753 N N . LYS A 1 89 ? 6.321 -1.684 -1.042 1.00 95.44 89 LYS A N 1
ATOM 754 C CA . LYS A 1 89 ? 6.996 -1.883 0.251 1.00 95.44 89 LYS A CA 1
ATOM 755 C C . LYS A 1 89 ? 6.579 -0.826 1.270 1.00 95.44 89 LYS A C 1
ATOM 757 O O . LYS A 1 89 ? 6.233 -1.150 2.412 1.00 95.44 89 LYS A O 1
ATOM 762 N N . THR A 1 90 ? 6.573 0.437 0.857 1.00 96.69 90 THR A N 1
ATOM 763 C CA . THR A 1 90 ? 6.211 1.562 1.725 1.00 96.69 90 THR A CA 1
ATOM 764 C C . THR A 1 90 ? 4.726 1.522 2.096 1.00 96.69 90 THR A C 1
ATOM 766 O O . THR A 1 90 ? 4.376 1.654 3.272 1.00 96.69 90 THR A O 1
ATOM 769 N N . VAL A 1 91 ? 3.843 1.265 1.126 1.00 95.81 91 VAL A N 1
ATOM 770 C CA . VAL A 1 91 ? 2.394 1.120 1.339 1.00 95.81 91 VAL A CA 1
ATOM 771 C C . VAL A 1 91 ? 2.102 -0.020 2.316 1.00 95.81 91 VAL A C 1
ATOM 773 O O . VAL A 1 91 ? 1.398 0.191 3.309 1.00 95.81 91 VAL A O 1
ATOM 776 N N . LEU A 1 92 ? 2.678 -1.205 2.093 1.00 96.81 92 LEU A N 1
ATOM 777 C CA . LEU A 1 92 ? 2.502 -2.371 2.958 1.00 96.81 92 LEU A CA 1
ATOM 778 C C . LEU A 1 92 ? 2.966 -2.075 4.389 1.00 96.81 92 LEU A C 1
ATOM 780 O O . LEU A 1 92 ? 2.267 -2.409 5.348 1.00 96.81 92 LEU A O 1
ATOM 784 N N . HIS A 1 93 ? 4.094 -1.376 4.549 1.00 97.00 93 HIS A N 1
ATOM 785 C CA . HIS A 1 93 ? 4.589 -0.951 5.857 1.00 97.00 93 HIS A CA 1
ATOM 786 C C . HIS A 1 93 ? 3.604 -0.012 6.577 1.00 97.00 93 HIS A C 1
ATOM 788 O O . HIS A 1 93 ? 3.298 -0.212 7.759 1.00 97.00 93 HIS A O 1
ATOM 794 N N . ARG A 1 94 ? 3.045 0.985 5.875 1.00 96.50 94 ARG A N 1
ATOM 795 C CA . ARG A 1 94 ? 2.031 1.895 6.440 1.00 96.50 94 ARG A CA 1
ATOM 796 C C . ARG A 1 94 ? 0.752 1.152 6.830 1.00 96.50 94 ARG A C 1
ATOM 798 O O . ARG A 1 94 ? 0.219 1.399 7.917 1.00 96.50 94 ARG A O 1
ATOM 805 N N . VAL A 1 95 ? 0.286 0.219 5.996 1.00 96.25 95 VAL A N 1
ATOM 806 C CA . VAL A 1 95 ? -0.883 -0.628 6.284 1.00 96.25 95 VAL A CA 1
ATOM 807 C C . VAL A 1 95 ? -0.624 -1.504 7.514 1.00 96.25 95 VAL A C 1
ATOM 809 O O . VAL A 1 95 ? -1.419 -1.495 8.454 1.00 96.25 95 VAL A O 1
ATOM 812 N N . TYR A 1 96 ? 0.520 -2.185 7.580 1.00 96.62 96 TYR A N 1
ATOM 813 C CA . TYR A 1 96 ? 0.909 -3.010 8.727 1.00 96.62 96 TYR A CA 1
ATOM 814 C C . TYR A 1 96 ? 0.979 -2.203 10.037 1.00 96.62 96 TYR A C 1
ATOM 816 O O . TYR A 1 96 ? 0.551 -2.669 11.101 1.00 96.62 96 TYR A O 1
ATOM 824 N N . GLY A 1 97 ? 1.494 -0.972 9.968 1.00 95.88 97 GLY A N 1
ATOM 825 C CA . GLY A 1 97 ? 1.564 -0.053 11.100 1.00 95.88 97 GLY A CA 1
ATOM 826 C C . GLY A 1 97 ? 0.185 0.336 11.635 1.00 95.88 97 GLY A C 1
ATOM 827 O O . GLY A 1 97 ? -0.046 0.223 12.840 1.00 95.88 97 GLY A O 1
ATOM 828 N N . LYS A 1 98 ? -0.731 0.744 10.745 1.00 95.38 98 LYS A N 1
ATOM 829 C CA . LYS A 1 98 ? -2.048 1.314 11.093 1.00 95.38 98 LYS A CA 1
ATOM 830 C C . LYS A 1 98 ? -3.136 0.271 11.374 1.00 95.38 98 LYS A C 1
ATOM 832 O O . LYS A 1 98 ? -4.035 0.544 12.167 1.00 95.38 98 LYS A O 1
ATOM 837 N N . PHE A 1 99 ? -3.076 -0.913 10.762 1.00 96.06 99 PHE A N 1
ATOM 838 C CA . PHE A 1 99 ? -4.130 -1.932 10.849 1.00 96.06 99 PHE A CA 1
ATOM 839 C C . PHE A 1 99 ? -3.686 -3.153 11.660 1.00 96.06 99 PHE A C 1
ATOM 841 O O . PHE A 1 99 ? -3.313 -4.193 11.118 1.00 96.06 99 PHE A O 1
ATOM 848 N N . LEU A 1 100 ? -3.787 -3.050 12.990 1.00 94.81 100 LEU A N 1
ATOM 849 C CA . LEU A 1 100 ? -3.372 -4.115 13.917 1.00 94.81 100 LEU A CA 1
ATOM 850 C C . LEU A 1 100 ? -4.030 -5.474 13.615 1.00 94.81 100 LEU A C 1
ATOM 852 O O . LEU A 1 100 ? -3.357 -6.502 13.666 1.00 94.81 100 LEU A O 1
ATOM 856 N N . GLY A 1 101 ? -5.316 -5.474 13.241 1.00 95.12 101 GLY A N 1
ATOM 857 C CA . GLY A 1 101 ? -6.074 -6.688 12.913 1.00 95.12 101 GLY A CA 1
ATOM 858 C C . GLY A 1 101 ? -5.602 -7.424 11.653 1.00 95.12 101 GLY A C 1
ATOM 859 O O . GLY A 1 101 ? -5.891 -8.606 11.503 1.00 95.12 101 GLY A O 1
ATOM 860 N N . LEU A 1 102 ? -4.843 -6.765 10.770 1.00 96.19 102 LEU A N 1
ATOM 861 C CA . LEU A 1 102 ? -4.297 -7.381 9.555 1.00 96.19 102 LEU A CA 1
ATOM 862 C C . LEU A 1 102 ? -2.886 -7.944 9.753 1.00 96.19 102 LEU A C 1
ATOM 864 O O . LEU A 1 102 ? -2.422 -8.716 8.921 1.00 96.19 102 LEU A O 1
ATOM 868 N N . ARG A 1 103 ? -2.195 -7.619 10.854 1.00 96.81 103 ARG A N 1
ATOM 869 C CA . ARG A 1 103 ? -0.778 -7.984 11.038 1.00 96.81 103 ARG A CA 1
ATOM 870 C C . ARG A 1 103 ? -0.521 -9.487 10.985 1.00 96.81 103 ARG A C 1
ATOM 872 O O . ARG A 1 103 ? 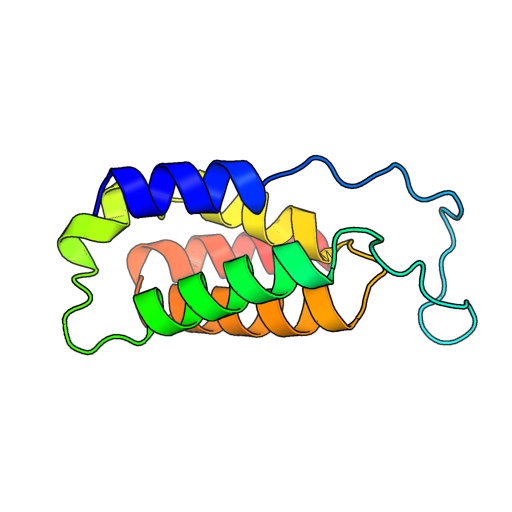0.448 -9.914 10.367 1.00 96.81 103 ARG A O 1
ATOM 879 N N . ALA A 1 104 ? -1.366 -10.284 11.641 1.00 96.56 104 ALA A N 1
ATOM 880 C CA . ALA A 1 104 ? -1.227 -11.741 11.633 1.00 96.56 104 ALA A CA 1
ATOM 881 C C . ALA A 1 104 ? -1.431 -12.320 10.225 1.00 96.56 104 ALA A C 1
ATOM 883 O O . ALA A 1 104 ? -0.678 -13.195 9.808 1.00 96.56 104 ALA A O 1
ATOM 884 N N . PHE A 1 105 ? -2.404 -11.780 9.487 1.00 96.88 105 PHE A N 1
ATOM 885 C CA . PHE A 1 105 ? -2.677 -12.171 8.109 1.00 96.88 105 PHE A CA 1
ATOM 886 C C . PHE A 1 105 ? -1.516 -11.809 7.175 1.00 96.88 105 PHE A C 1
ATOM 888 O O . PHE A 1 105 ? -1.020 -12.685 6.478 1.00 96.88 105 PHE A O 1
ATOM 895 N N . ILE A 1 106 ? -1.026 -10.564 7.232 1.00 96.19 106 ILE A N 1
ATOM 896 C CA . ILE A 1 106 ? 0.114 -10.091 6.429 1.00 96.19 106 ILE A CA 1
ATOM 897 C C . ILE A 1 106 ? 1.338 -10.985 6.651 1.00 96.19 106 ILE A C 1
ATOM 899 O O . ILE A 1 106 ? 1.913 -11.470 5.685 1.00 96.19 106 ILE A O 1
ATOM 903 N N . ARG A 1 107 ? 1.709 -11.265 7.911 1.00 96.00 107 ARG A N 1
ATOM 904 C CA . ARG A 1 107 ? 2.859 -12.140 8.205 1.00 96.00 107 ARG A CA 1
ATOM 905 C C . ARG A 1 107 ? 2.689 -13.534 7.611 1.00 96.00 107 ARG A C 1
ATOM 907 O O . ARG A 1 107 ? 3.626 -14.040 7.016 1.00 96.00 107 ARG A O 1
ATOM 914 N N . LYS A 1 108 ? 1.498 -14.129 7.750 1.00 95.50 108 LYS A N 1
ATOM 915 C CA . LYS A 1 108 ? 1.210 -15.452 7.187 1.00 95.50 108 LYS A CA 1
ATOM 916 C C . LYS A 1 108 ? 1.374 -15.464 5.664 1.00 95.50 108 LYS A C 1
ATOM 918 O O . LYS A 1 108 ? 2.000 -16.377 5.148 1.00 95.50 108 LYS A O 1
ATOM 923 N N . GLN A 1 109 ? 0.833 -14.467 4.962 1.00 92.94 109 GLN A N 1
ATOM 924 C CA . GLN A 1 109 ? 0.931 -14.411 3.499 1.00 92.94 109 GLN A CA 1
ATOM 925 C C . GLN A 1 109 ? 2.363 -14.176 3.026 1.00 92.94 109 GLN A C 1
ATOM 927 O O . GLN A 1 109 ? 2.812 -14.858 2.119 1.00 92.94 109 GLN A O 1
ATOM 932 N N . ILE A 1 110 ? 3.104 -13.288 3.691 1.00 90.81 110 ILE A N 1
ATOM 933 C CA . ILE A 1 110 ? 4.522 -13.072 3.389 1.00 90.81 110 ILE A CA 1
ATOM 934 C C . ILE A 1 110 ? 5.317 -14.373 3.560 1.00 90.81 110 ILE A C 1
ATOM 936 O O . ILE A 1 110 ? 6.087 -14.735 2.683 1.00 90.81 110 ILE A O 1
ATOM 940 N N . THR A 1 111 ? 5.110 -15.105 4.660 1.00 89.12 111 THR A N 1
ATOM 941 C CA . THR A 1 111 ? 5.762 -16.408 4.856 1.00 89.12 111 THR A CA 1
ATOM 942 C C . THR A 1 111 ? 5.400 -17.399 3.753 1.00 89.12 111 THR A C 1
ATOM 944 O O . THR A 1 111 ? 6.282 -18.103 3.297 1.00 89.12 111 THR A O 1
ATOM 947 N N . ASN A 1 112 ? 4.145 -17.436 3.304 1.00 84.50 112 ASN A N 1
ATOM 948 C CA . ASN A 1 112 ? 3.732 -18.323 2.216 1.00 84.50 112 ASN A CA 1
ATOM 949 C C . ASN A 1 112 ? 4.369 -17.973 0.862 1.00 84.50 112 ASN A C 1
ATOM 951 O O . ASN A 1 112 ? 4.539 -18.872 0.058 1.00 84.50 112 ASN A O 1
ATOM 955 N N . ILE A 1 113 ? 4.662 -16.697 0.596 1.00 81.75 113 ILE A N 1
ATOM 956 C CA . ILE A 1 113 ? 5.304 -16.259 -0.657 1.00 81.75 113 ILE A CA 1
ATOM 957 C C . ILE A 1 113 ? 6.797 -16.620 -0.661 1.00 81.75 113 ILE A C 1
ATOM 959 O O . ILE A 1 113 ? 7.360 -16.910 -1.707 1.00 81.75 113 ILE A O 1
ATOM 963 N N . PHE A 1 114 ? 7.442 -16.606 0.509 1.00 71.50 114 PHE A N 1
ATOM 964 C CA . PHE A 1 114 ? 8.866 -16.926 0.661 1.00 71.50 114 PHE A CA 1
ATOM 965 C C . PHE A 1 114 ? 9.165 -18.416 0.929 1.00 71.50 114 PHE A C 1
ATOM 967 O O . PHE A 1 114 ? 10.331 -18.757 1.130 1.00 71.50 114 PHE A O 1
ATOM 974 N N . LEU A 1 115 ? 8.142 -19.276 1.001 1.00 62.09 115 LEU A N 1
ATOM 975 C CA . LEU A 1 115 ? 8.258 -20.733 1.170 1.00 62.09 115 LEU A CA 1
ATOM 976 C C . LEU A 1 115 ? 8.062 -21.443 -0.167 1.00 62.09 115 LEU A C 1
ATOM 978 O O . LEU A 1 115 ? 8.809 -22.418 -0.397 1.00 62.09 115 LEU A O 1
#

Radius of gyration: 14.72 Å; Cα contacts (8 Å, |Δi|>4): 56; chains: 1; bounding box: 37×34×35 Å

Nearest PDB structures (foldseek):
  8uwb-assembly2_E  TM=9.579E-01  e=1.133E-10  Homo sapiens
  8u89-assembly1_B  TM=9.504E-01  e=1.195E-10  Homo sapiens
  8szk-assembly1_D  TM=9.492E-01  e=9.657E-11  Homo sapiens
  6nts-assembly1_B  TM=9.225E-01  e=4.587E-11  Homo sapiens
  2iae-assembly2_E  TM=9.415E-01  e=4.761E-10  Homo sapiens

Mean predicted aligned error: 6.94 Å

Sequence (115 aa):
MLFVFLKISANIFRTLPPSDNPEFDPEEDEPNLEASWPHLQLVYEFFLRFLESPDFQPAIAKRYIDQRFVLQLLELFDSEDPRERDFLKTVLHRVYGKFLGLRAFIRKQITNIFL

Organism: Chiloscyllium punctatum (NCBI:txid137246)